Protein AF-L0R2Q9-F1 (afdb_monomer_lite)

Organism: Triticum aestivum (NCBI:txid4565)

Secondary structure (DSSP, 8-state):
--------TT--TT-GGG----TTHHHHHHHHHHHHHHHHHHHHHHHHHHHHHHH--S---HHHHHHHHHHHHHHHHHHHHHHHHIIIIIHHHHHHH-HHHHHHHHHHHHHHHHHHHHHHGGGS-----PPPHHHHHHHHHHHHHHGGGSPPPPS-SSHHHHTS-S--

pLDDT: mean 77.36, std 16.98, range [35.59, 96.5]

Structure (mmCIF, N/CA/C/O backbone):
data_AF-L0R2Q9-F1
#
_entry.id   AF-L0R2Q9-F1
#
loop_
_atom_site.group_PDB
_atom_site.id
_atom_site.type_symbol
_atom_site.label_atom_id
_atom_site.label_alt_id
_atom_site.label_comp_id
_atom_site.label_asym_id
_atom_site.label_entity_id
_atom_site.label_seq_id
_atom_site.pdbx_PDB_ins_code
_atom_site.Cartn_x
_atom_site.Cartn_y
_atom_site.Cartn_z
_atom_site.occupancy
_atom_site.B_iso_or_equiv
_atom_site.auth_seq_id
_atom_site.auth_comp_id
_atom_site.auth_asym_id
_atom_site.auth_atom_id
_atom_site.pdbx_PDB_model_num
ATOM 1 N N . ILE A 1 1 ? 24.113 -7.689 -24.851 1.00 36.38 1 ILE A N 1
ATOM 2 C CA . ILE A 1 1 ? 22.823 -7.200 -25.395 1.00 36.38 1 ILE A CA 1
ATOM 3 C C . ILE A 1 1 ? 22.173 -6.397 -24.275 1.00 36.38 1 ILE A C 1
ATOM 5 O O . ILE A 1 1 ? 21.500 -6.968 -23.431 1.00 36.38 1 ILE A O 1
ATOM 9 N N . LEU A 1 2 ? 22.536 -5.118 -24.163 1.00 37.03 2 LEU A N 1
ATOM 10 C CA . LEU A 1 2 ? 22.011 -4.216 -23.135 1.00 37.03 2 LEU A CA 1
ATOM 11 C C . LEU A 1 2 ? 20.737 -3.568 -23.692 1.00 37.03 2 LEU A C 1
ATOM 13 O O . LEU A 1 2 ? 20.770 -3.127 -24.846 1.00 37.03 2 LEU A O 1
ATOM 17 N N . PRO A 1 3 ? 19.620 -3.546 -22.946 1.00 48.78 3 PRO A N 1
ATOM 18 C CA . PRO A 1 3 ? 18.396 -2.940 -23.431 1.00 48.78 3 PRO A CA 1
ATOM 19 C C . PRO A 1 3 ? 18.628 -1.443 -23.629 1.00 48.78 3 PRO A C 1
ATOM 21 O O . PRO A 1 3 ? 19.167 -0.740 -22.778 1.00 48.78 3 PRO A O 1
ATOM 24 N N . VAL A 1 4 ? 18.252 -0.990 -24.818 1.00 45.50 4 VAL A N 1
ATOM 25 C CA . VAL A 1 4 ? 18.282 0.397 -25.258 1.00 45.50 4 VAL A CA 1
ATOM 26 C C . VAL A 1 4 ? 17.450 1.228 -24.284 1.00 45.50 4 VAL A C 1
ATOM 28 O O . VAL A 1 4 ? 16.220 1.181 -24.309 1.00 45.50 4 VAL A O 1
ATOM 31 N N . TYR A 1 5 ? 18.125 2.004 -23.436 1.00 47.62 5 TYR A N 1
ATOM 32 C CA . TYR A 1 5 ? 17.519 3.116 -22.716 1.00 47.62 5 TYR A CA 1
ATOM 33 C C . TYR A 1 5 ? 16.888 4.030 -23.769 1.00 47.62 5 TYR A C 1
ATOM 35 O O . TYR A 1 5 ? 17.583 4.651 -24.577 1.00 47.62 5 TYR A O 1
ATOM 43 N N . LYS A 1 6 ? 15.556 4.028 -23.843 1.00 42.72 6 LYS A N 1
ATOM 44 C CA . LYS A 1 6 ? 14.793 4.802 -24.821 1.00 42.72 6 LYS A CA 1
ATOM 45 C C . LYS A 1 6 ? 15.069 6.281 -24.548 1.00 42.72 6 LYS A C 1
ATOM 47 O O . LYS A 1 6 ? 14.500 6.849 -23.621 1.00 42.72 6 LYS A O 1
ATOM 52 N N . LYS A 1 7 ? 15.984 6.866 -25.331 1.00 43.00 7 LYS A N 1
ATOM 53 C CA . LYS A 1 7 ? 16.334 8.292 -25.327 1.00 43.00 7 LYS A CA 1
ATOM 54 C C . LYS A 1 7 ? 15.025 9.083 -25.307 1.00 43.00 7 LYS A C 1
ATOM 56 O O . LYS A 1 7 ? 14.219 8.965 -26.231 1.00 43.00 7 LYS A O 1
ATOM 61 N N . THR A 1 8 ? 14.778 9.826 -24.231 1.00 49.31 8 THR A N 1
ATOM 62 C CA . THR A 1 8 ? 13.704 10.816 -24.209 1.00 49.31 8 THR A CA 1
ATOM 63 C C . THR A 1 8 ? 13.931 11.751 -25.398 1.00 49.31 8 THR A C 1
ATOM 65 O O . THR A 1 8 ? 15.058 12.218 -25.594 1.00 49.31 8 THR A O 1
ATOM 68 N N . PRO A 1 9 ? 12.921 11.995 -26.248 1.00 47.34 9 PRO A N 1
ATOM 69 C CA . PRO A 1 9 ? 13.084 12.929 -27.349 1.00 47.34 9 PRO A CA 1
ATOM 70 C C . PRO A 1 9 ? 13.228 14.323 -26.730 1.00 47.34 9 PRO A C 1
ATOM 72 O O . PRO A 1 9 ? 12.246 14.887 -26.260 1.00 47.34 9 PRO A O 1
ATOM 75 N N . GLY A 1 10 ? 14.457 14.840 -26.647 1.00 49.78 10 GLY A N 1
ATOM 76 C CA . GLY A 1 10 ? 14.686 16.227 -26.229 1.00 49.78 10 GLY A CA 1
ATOM 77 C C . GLY A 1 10 ? 16.022 16.568 -25.571 1.00 49.78 10 GLY A C 1
ATOM 78 O O . GLY A 1 10 ? 16.321 17.746 -25.455 1.00 49.78 10 GLY A O 1
ATOM 79 N N . CYS A 1 11 ? 16.846 15.605 -25.155 1.00 55.06 11 CYS A N 1
ATOM 80 C CA . CYS A 1 11 ? 18.124 15.922 -24.507 1.00 55.06 11 CYS A CA 1
ATOM 81 C C . CYS A 1 11 ? 19.275 15.231 -25.256 1.00 55.06 11 CYS A C 1
ATOM 83 O O . CYS A 1 11 ? 19.528 14.038 -25.079 1.00 55.06 11 CYS A O 1
ATOM 85 N N . ASP A 1 12 ? 19.950 15.976 -26.133 1.00 55.00 12 ASP A N 1
ATOM 86 C CA . ASP A 1 12 ? 21.253 15.578 -26.665 1.00 55.00 12 ASP A CA 1
ATOM 87 C C . ASP A 1 12 ? 22.331 16.068 -25.685 1.00 55.00 12 ASP A C 1
ATOM 89 O O . ASP A 1 12 ? 22.327 17.252 -25.341 1.00 55.00 12 ASP A O 1
ATOM 93 N N . PRO A 1 13 ? 23.267 15.219 -25.221 1.00 59.97 13 PRO A N 1
ATOM 94 C CA . PRO A 1 13 ? 24.288 15.624 -24.248 1.00 59.97 13 PRO A CA 1
ATOM 95 C C . PRO A 1 13 ? 25.238 16.718 -24.772 1.00 59.97 13 PRO A C 1
ATOM 97 O O . PRO A 1 13 ? 25.958 17.325 -23.988 1.00 59.97 13 PRO A O 1
ATOM 100 N N . ALA A 1 14 ? 25.220 16.993 -26.081 1.00 60.09 14 ALA A N 1
ATOM 101 C CA . ALA A 1 14 ? 25.979 18.061 -26.726 1.00 60.09 14 ALA A CA 1
ATOM 102 C C . ALA A 1 14 ? 25.314 19.453 -26.639 1.00 60.09 14 ALA A C 1
ATOM 104 O O . ALA A 1 14 ? 25.993 20.448 -26.867 1.00 60.09 14 ALA A O 1
ATOM 105 N N . ASN A 1 15 ? 24.016 19.544 -26.313 1.00 53.84 15 ASN A N 1
ATOM 106 C CA . ASN A 1 15 ? 23.282 20.813 -26.203 1.00 53.84 15 ASN A CA 1
ATOM 107 C C . ASN A 1 15 ? 22.284 20.776 -25.024 1.00 53.84 15 ASN A C 1
ATOM 109 O O . ASN A 1 15 ? 21.091 20.530 -25.220 1.00 53.84 15 ASN A O 1
ATOM 113 N N . PRO A 1 16 ? 22.739 21.048 -23.784 1.00 58.38 16 PRO A N 1
ATOM 114 C CA . PRO A 1 16 ? 21.888 21.008 -22.588 1.00 58.38 16 PRO A CA 1
ATOM 115 C C . PRO A 1 16 ? 20.780 22.079 -22.572 1.00 58.38 16 PRO A C 1
ATOM 117 O O . PRO A 1 16 ? 19.826 21.971 -21.807 1.00 58.38 16 PRO A O 1
ATOM 120 N N . SER A 1 17 ? 20.871 23.099 -23.430 1.00 55.44 17 SER A N 1
ATOM 121 C CA . SER A 1 17 ? 19.903 24.195 -23.570 1.00 55.44 17 SER A CA 1
ATOM 122 C C . SER A 1 17 ? 18.653 23.840 -24.390 1.00 55.44 17 SER A C 1
ATOM 124 O O . SER A 1 17 ? 17.675 24.581 -24.342 1.00 55.44 17 SER A O 1
ATOM 126 N N . ALA A 1 18 ? 18.649 22.712 -25.111 1.00 51.66 18 ALA A N 1
ATOM 127 C CA . ALA A 1 18 ? 17.516 22.263 -25.930 1.00 51.66 18 ALA A CA 1
ATOM 128 C C . ALA A 1 18 ? 16.535 21.340 -25.181 1.00 51.66 18 ALA A C 1
ATOM 130 O O . ALA A 1 18 ? 15.582 20.839 -25.777 1.00 51.66 18 ALA A O 1
ATOM 131 N N . CYS A 1 19 ? 16.739 21.116 -23.878 1.00 55.69 19 CYS A N 1
ATOM 132 C CA . CYS A 1 19 ? 15.851 20.274 -23.085 1.00 55.69 19 CYS A CA 1
ATOM 133 C C . CYS A 1 19 ? 14.599 21.063 -22.676 1.00 55.69 19 CYS A C 1
ATOM 135 O O . CYS A 1 19 ? 14.461 21.553 -21.555 1.00 55.69 19 CYS A O 1
ATOM 137 N N . THR A 1 20 ? 13.679 21.235 -23.623 1.00 55.34 20 THR A N 1
ATOM 138 C CA . THR A 1 20 ? 12.382 21.856 -23.357 1.00 55.34 20 THR A CA 1
ATOM 139 C C . THR A 1 20 ? 11.501 20.849 -22.620 1.00 55.34 20 THR A C 1
ATOM 141 O O . THR A 1 20 ? 10.893 19.969 -23.224 1.00 55.34 20 THR A O 1
ATOM 144 N N . MET A 1 21 ? 11.439 20.960 -21.291 1.00 56.00 21 MET A N 1
ATOM 145 C CA . MET A 1 21 ? 10.393 20.315 -20.494 1.00 56.00 21 MET A CA 1
ATOM 146 C C . MET A 1 21 ? 9.038 20.796 -21.025 1.00 56.00 21 MET A C 1
ATOM 148 O O . MET A 1 21 ? 8.735 21.988 -20.964 1.00 56.00 21 MET A O 1
ATOM 152 N N . LEU A 1 22 ? 8.226 19.890 -21.574 1.00 65.38 22 LEU A N 1
ATOM 153 C CA . LEU A 1 22 ? 6.891 20.233 -22.054 1.00 65.38 22 LEU A CA 1
ATOM 154 C C . LEU A 1 22 ? 6.089 20.780 -20.861 1.00 65.38 22 LEU A C 1
ATOM 156 O O . LEU A 1 22 ? 5.941 20.090 -19.852 1.00 65.38 22 LEU A O 1
ATOM 160 N N . THR A 1 23 ? 5.563 22.004 -20.957 1.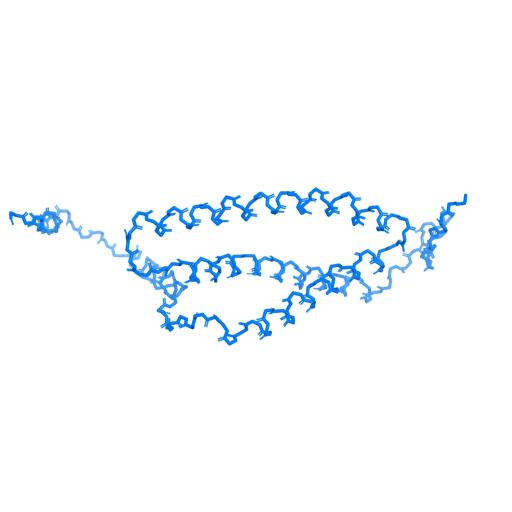00 67.81 23 THR A N 1
ATOM 161 C CA . THR A 1 23 ? 4.956 22.745 -19.829 1.00 67.81 23 THR A CA 1
ATOM 162 C C . THR A 1 23 ? 3.845 21.967 -19.106 1.00 67.81 23 THR A C 1
ATOM 164 O O . THR A 1 23 ? 3.607 22.185 -17.924 1.00 67.81 23 THR A O 1
ATOM 167 N N . CYS A 1 24 ? 3.198 21.012 -19.784 1.00 71.56 24 CYS A N 1
ATOM 168 C CA . CYS A 1 24 ? 2.160 20.154 -19.206 1.00 71.56 24 CYS A CA 1
ATOM 169 C C . CYS A 1 24 ? 2.680 18.865 -18.537 1.00 71.56 24 CYS A C 1
ATOM 171 O O . CYS A 1 24 ? 1.970 18.298 -17.712 1.00 71.56 24 CYS A O 1
ATOM 173 N N . GLN A 1 25 ? 3.890 18.382 -18.838 1.00 79.62 25 GLN A N 1
ATOM 174 C CA . GLN A 1 25 ? 4.399 17.112 -18.288 1.00 79.62 25 GLN A CA 1
ATOM 175 C C . GLN A 1 25 ? 4.719 17.204 -16.794 1.00 79.62 25 GLN A C 1
ATOM 177 O O . GLN A 1 25 ? 4.421 16.281 -16.040 1.00 79.62 25 GLN A O 1
ATOM 182 N N . LEU A 1 26 ? 5.281 18.329 -16.356 1.00 82.62 26 LEU A N 1
ATOM 183 C CA . LEU A 1 26 ? 5.651 18.552 -14.962 1.00 82.62 26 LEU A CA 1
ATOM 184 C C . LEU A 1 26 ? 4.434 18.640 -14.010 1.00 82.62 26 LEU A C 1
ATOM 186 O O . LEU A 1 26 ? 4.419 17.907 -13.020 1.00 82.62 26 LEU A O 1
ATOM 190 N N . PRO A 1 27 ? 3.386 19.451 -14.276 1.00 87.50 27 PRO A N 1
ATOM 191 C CA . PRO A 1 27 ? 2.199 19.478 -13.418 1.00 87.50 27 PRO A CA 1
ATOM 192 C C . PRO A 1 27 ? 1.415 18.156 -13.446 1.00 87.50 27 PRO A C 1
ATOM 194 O O . PRO A 1 27 ? 0.904 17.730 -12.409 1.00 87.50 27 PRO A O 1
ATOM 197 N N . LEU A 1 28 ? 1.355 17.460 -14.589 1.00 88.44 28 LEU A N 1
ATOM 198 C CA . LEU A 1 28 ? 0.768 16.114 -14.665 1.00 88.44 28 LEU A CA 1
ATOM 199 C C . LEU A 1 28 ? 1.536 15.111 -13.795 1.00 88.44 28 LEU A C 1
ATOM 201 O O . LEU A 1 28 ? 0.934 14.311 -13.080 1.00 88.44 28 LEU A O 1
ATOM 205 N N . LEU A 1 29 ? 2.867 15.188 -13.794 1.00 87.38 29 LEU A N 1
ATOM 206 C CA . LEU A 1 29 ? 3.693 14.360 -12.928 1.00 87.38 29 LEU A CA 1
ATOM 207 C C . LEU A 1 29 ? 3.409 14.674 -11.454 1.00 87.38 29 LEU A C 1
ATOM 209 O O . LEU A 1 29 ? 3.055 13.766 -10.705 1.00 87.38 29 LEU A O 1
ATOM 213 N N . PHE A 1 30 ? 3.453 15.942 -11.038 1.00 91.00 30 PHE A N 1
ATOM 214 C CA . PHE A 1 30 ? 3.177 16.314 -9.645 1.00 91.00 30 PHE A CA 1
ATOM 215 C C . PHE A 1 30 ? 1.784 15.893 -9.175 1.00 91.00 30 PHE A C 1
ATOM 217 O O . PHE A 1 30 ? 1.652 15.320 -8.095 1.00 91.00 30 PHE A O 1
ATOM 224 N N . THR A 1 31 ? 0.752 16.119 -9.986 1.00 93.69 31 THR A N 1
ATOM 225 C CA . THR A 1 31 ? -0.612 15.683 -9.651 1.00 93.69 31 THR A CA 1
ATOM 226 C C . THR A 1 31 ? -0.689 14.165 -9.502 1.00 93.69 31 THR A C 1
ATOM 228 O O . THR A 1 31 ? -1.231 13.688 -8.508 1.00 93.69 31 THR A O 1
ATOM 231 N N . SER A 1 32 ? -0.068 13.393 -10.401 1.00 91.88 32 SER A N 1
ATOM 232 C CA . SER A 1 32 ? -0.036 11.928 -10.283 1.00 91.88 32 SER A CA 1
ATOM 233 C C . SER A 1 32 ? 0.669 11.437 -9.008 1.00 91.88 32 SER A C 1
ATOM 235 O O . SER A 1 32 ? 0.161 10.542 -8.331 1.00 91.88 32 SER A O 1
ATOM 237 N N . PHE A 1 33 ? 1.784 12.064 -8.617 1.00 91.81 33 PHE A N 1
ATOM 238 C CA . PHE A 1 33 ? 2.490 11.750 -7.372 1.00 91.81 33 PHE A CA 1
ATOM 239 C C . PHE A 1 33 ? 1.666 12.106 -6.133 1.00 91.81 33 PHE A C 1
ATOM 241 O O . PHE A 1 33 ? 1.663 11.342 -5.165 1.00 91.81 33 PHE A O 1
ATOM 248 N N . LEU A 1 34 ? 0.936 13.225 -6.162 1.00 95.56 34 LEU A N 1
ATOM 249 C CA . LEU A 1 34 ? 0.021 13.593 -5.082 1.00 95.56 34 LEU A CA 1
ATOM 250 C C . LEU A 1 34 ? -1.082 12.545 -4.924 1.00 95.56 34 LEU A C 1
ATOM 252 O O . LEU A 1 34 ? -1.280 12.046 -3.816 1.00 95.56 34 LEU A O 1
ATOM 256 N N . LEU A 1 35 ? -1.747 12.158 -6.019 1.00 93.75 35 LEU A N 1
ATOM 257 C CA . LEU A 1 35 ? -2.781 11.118 -5.994 1.00 93.75 35 LEU A CA 1
ATOM 258 C C . LEU A 1 35 ? -2.231 9.781 -5.473 1.00 93.75 35 LEU A C 1
ATOM 260 O O . LEU A 1 35 ? -2.872 9.139 -4.640 1.00 93.75 35 LEU A O 1
ATOM 264 N N . MET A 1 36 ? -1.035 9.382 -5.916 1.00 92.19 36 MET A N 1
ATOM 265 C CA . MET A 1 36 ? -0.375 8.162 -5.444 1.00 92.19 36 MET A CA 1
ATOM 266 C C . MET A 1 36 ? -0.087 8.221 -3.937 1.00 92.19 36 MET A C 1
ATOM 268 O O . MET A 1 36 ? -0.369 7.263 -3.219 1.00 92.19 36 MET A O 1
ATOM 272 N N . SER A 1 37 ? 0.440 9.346 -3.447 1.00 94.19 37 SER A N 1
ATOM 273 C CA . SER A 1 37 ? 0.745 9.550 -2.026 1.00 94.19 37 SER A CA 1
ATOM 274 C C . SER A 1 37 ? -0.516 9.494 -1.158 1.00 94.19 37 SER A C 1
ATOM 276 O O . SER A 1 37 ? -0.555 8.768 -0.162 1.00 94.19 37 SER A O 1
ATOM 278 N N . LEU A 1 38 ? -1.582 10.181 -1.582 1.00 94.12 38 LEU A N 1
ATOM 279 C CA . LEU A 1 38 ? -2.894 10.156 -0.929 1.00 94.12 38 LEU A CA 1
ATOM 280 C C . LEU A 1 38 ? -3.464 8.729 -0.858 1.00 94.12 38 LEU A C 1
ATOM 282 O O . LEU A 1 38 ? -3.874 8.279 0.214 1.00 94.12 38 LEU A O 1
ATOM 286 N N . GLY A 1 39 ? -3.440 7.993 -1.972 1.00 91.38 39 GLY A N 1
ATOM 287 C CA . GLY A 1 39 ? -3.922 6.611 -2.024 1.00 91.38 39 GLY A CA 1
ATOM 288 C C . GLY A 1 39 ? -3.107 5.662 -1.140 1.00 91.38 39 GLY A C 1
ATOM 289 O O . GLY A 1 39 ? -3.672 4.911 -0.342 1.00 91.38 39 GLY A O 1
ATOM 290 N N . ALA A 1 40 ? -1.776 5.727 -1.229 1.00 89.62 40 ALA A N 1
ATOM 291 C CA . ALA A 1 40 ? -0.874 4.881 -0.449 1.00 89.62 40 ALA A CA 1
ATOM 292 C C . ALA A 1 40 ? -0.946 5.170 1.060 1.00 89.62 40 ALA A C 1
ATOM 294 O O . ALA A 1 40 ? -0.840 4.242 1.869 1.00 89.62 40 ALA A O 1
ATOM 295 N N . GLY A 1 41 ? -1.142 6.436 1.438 1.00 90.50 41 GLY A N 1
ATOM 296 C CA . GLY A 1 41 ? -1.290 6.862 2.827 1.00 90.50 41 GLY A CA 1
ATOM 297 C C . GLY A 1 41 ? -2.616 6.428 3.452 1.00 90.50 41 GLY A C 1
ATOM 298 O O . GLY A 1 41 ? -2.635 6.043 4.619 1.00 90.50 41 GLY A O 1
ATOM 299 N N . GLY A 1 42 ? -3.710 6.438 2.683 1.00 90.31 42 GLY A N 1
ATOM 300 C CA . GLY A 1 42 ? -5.039 6.072 3.179 1.00 90.31 42 GLY A CA 1
ATOM 301 C C . GLY A 1 42 ? -5.295 4.566 3.237 1.00 90.31 42 GLY A C 1
ATOM 302 O O . GLY A 1 42 ? -5.871 4.074 4.204 1.00 90.31 42 GLY A O 1
ATOM 303 N N . ILE A 1 43 ? -4.848 3.803 2.234 1.00 90.94 43 ILE A N 1
ATOM 304 C CA . ILE A 1 43 ? -5.222 2.383 2.130 1.00 90.94 43 ILE A CA 1
ATOM 305 C C . ILE A 1 43 ? -4.660 1.527 3.271 1.00 90.94 43 ILE A C 1
ATOM 307 O O . ILE A 1 43 ? -5.343 0.634 3.762 1.00 90.94 43 ILE A O 1
ATOM 311 N N . ARG A 1 44 ? -3.435 1.812 3.727 1.00 88.44 44 ARG A N 1
ATOM 312 C CA . ARG A 1 44 ? -2.733 1.015 4.746 1.00 88.44 44 ARG A CA 1
ATOM 313 C C . ARG A 1 44 ? -3.427 1.034 6.116 1.00 88.44 44 ARG A C 1
ATOM 315 O O . ARG A 1 44 ? -3.734 -0.050 6.608 1.00 88.44 44 ARG A O 1
ATOM 322 N N . PRO A 1 45 ? -3.697 2.200 6.742 1.00 89.88 45 PRO A N 1
ATOM 323 C CA . PRO A 1 45 ? -4.390 2.232 8.029 1.00 89.88 45 PRO A CA 1
ATOM 324 C C . PRO A 1 45 ? -5.824 1.703 7.919 1.00 89.88 45 PRO A C 1
ATOM 326 O O . PRO A 1 45 ? -6.261 0.974 8.805 1.00 89.88 45 PRO A O 1
ATOM 329 N N . CYS A 1 46 ? -6.533 1.994 6.821 1.00 88.94 46 CYS A N 1
ATOM 330 C CA . CYS A 1 46 ? -7.901 1.517 6.613 1.00 88.94 46 CYS A CA 1
ATOM 331 C C . CYS A 1 46 ? -7.969 -0.009 6.468 1.00 88.94 46 CYS A C 1
ATOM 333 O O . CYS A 1 46 ? -8.812 -0.643 7.096 1.00 88.94 46 CYS A O 1
ATOM 335 N N . ALA A 1 47 ? -7.072 -0.611 5.682 1.00 89.38 47 ALA A N 1
ATOM 336 C CA . ALA A 1 47 ? -7.022 -2.061 5.504 1.00 89.38 47 ALA A CA 1
ATOM 337 C C . ALA A 1 47 ? -6.648 -2.786 6.804 1.00 89.38 47 ALA A C 1
ATOM 339 O O . ALA A 1 47 ? -7.197 -3.846 7.100 1.00 89.38 47 ALA A O 1
ATOM 340 N N . LEU A 1 48 ? -5.736 -2.207 7.591 1.00 90.12 48 LEU A N 1
ATOM 341 C CA . LEU A 1 48 ? -5.324 -2.763 8.876 1.00 90.12 48 LEU A CA 1
ATOM 342 C C . LEU A 1 48 ? -6.456 -2.701 9.912 1.00 90.12 48 LEU A C 1
ATOM 344 O O . LEU A 1 48 ? -6.720 -3.705 10.570 1.00 90.12 48 LEU A O 1
ATOM 348 N N . ALA A 1 49 ? -7.140 -1.557 10.022 1.00 88.81 49 ALA A N 1
ATOM 349 C CA . ALA A 1 49 ? -8.303 -1.394 10.895 1.00 88.81 49 ALA A CA 1
ATOM 350 C C . ALA A 1 49 ? -9.432 -2.354 10.500 1.00 88.81 49 ALA A C 1
ATOM 352 O O . ALA A 1 49 ? -9.916 -3.106 11.336 1.00 88.81 49 ALA A O 1
ATOM 353 N N . PHE A 1 50 ? -9.757 -2.425 9.207 1.00 87.62 50 PHE A N 1
ATOM 354 C CA . PHE A 1 50 ? -10.754 -3.359 8.691 1.00 87.62 50 PHE A CA 1
ATOM 355 C C . PHE A 1 50 ? -10.392 -4.824 8.983 1.00 87.62 50 PHE A C 1
ATOM 357 O O . PHE A 1 50 ? -11.227 -5.599 9.439 1.00 87.62 50 PHE A O 1
ATOM 364 N N . GLY A 1 51 ? -9.136 -5.224 8.758 1.00 88.62 51 GLY A N 1
ATOM 365 C CA . GLY A 1 51 ? -8.675 -6.579 9.067 1.00 88.62 51 GLY A CA 1
ATOM 366 C C . GLY A 1 51 ? -8.747 -6.906 10.561 1.00 88.62 51 GLY A C 1
ATOM 367 O O . GLY A 1 51 ? -9.100 -8.029 10.924 1.00 88.62 51 GLY A O 1
ATOM 368 N N . ALA A 1 52 ? -8.460 -5.926 11.420 1.00 87.50 52 ALA A N 1
ATOM 369 C CA . ALA A 1 52 ? -8.621 -6.061 12.861 1.00 87.50 52 ALA A CA 1
ATOM 370 C C . ALA A 1 52 ? -10.100 -6.207 13.251 1.00 87.50 52 ALA A C 1
ATOM 372 O O . ALA A 1 52 ? -10.417 -7.140 13.983 1.00 87.50 52 ALA A O 1
ATOM 373 N N . ASP A 1 53 ? -11.002 -5.392 12.693 1.00 86.38 53 ASP A N 1
ATOM 374 C CA . ASP A 1 53 ? -12.451 -5.459 12.948 1.00 86.38 53 ASP A CA 1
ATOM 375 C C . ASP A 1 53 ? -13.047 -6.828 12.570 1.00 86.38 53 ASP A C 1
ATOM 377 O O . ASP A 1 53 ? -13.947 -7.337 13.235 1.00 86.38 53 ASP A O 1
ATOM 381 N N . GLN A 1 54 ? -12.511 -7.481 11.534 1.00 85.75 54 GLN A N 1
ATOM 382 C CA . GLN A 1 54 ? -12.924 -8.833 11.141 1.00 85.75 54 GLN A CA 1
ATOM 383 C C . GLN A 1 54 ? -12.523 -9.920 12.157 1.00 85.75 54 GLN A C 1
ATOM 385 O O . GLN A 1 54 ? -13.153 -10.981 12.217 1.00 85.75 54 GLN A O 1
ATOM 390 N N . LEU A 1 55 ? -11.448 -9.693 12.916 1.00 82.50 55 LEU A N 1
ATOM 391 C CA . LEU A 1 55 ? -10.887 -10.632 13.895 1.00 82.50 55 LEU A CA 1
ATOM 392 C C . LEU A 1 55 ? -11.310 -10.305 15.332 1.00 82.50 55 LEU A C 1
ATOM 394 O O . LEU A 1 55 ? -11.288 -11.202 16.185 1.00 82.50 55 LEU A O 1
ATOM 398 N N . ASP A 1 56 ? -11.702 -9.058 15.587 1.00 74.00 56 ASP A N 1
ATOM 399 C CA . ASP A 1 56 ? -12.159 -8.565 16.877 1.00 7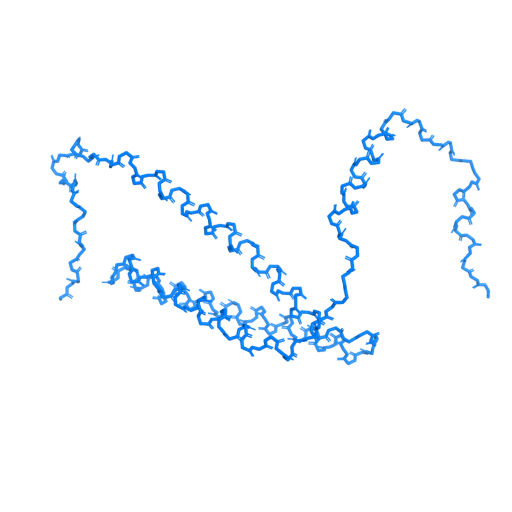4.00 56 ASP A CA 1
ATOM 400 C C . ASP A 1 56 ? -13.588 -9.041 17.158 1.00 74.00 56 ASP A C 1
ATOM 402 O O . ASP A 1 56 ? -14.600 -8.374 16.938 1.00 74.00 56 ASP A O 1
ATOM 406 N N . LYS A 1 57 ? -13.689 -10.281 17.634 1.00 69.38 57 LYS A N 1
ATOM 407 C CA . LYS A 1 57 ? -14.927 -10.757 18.244 1.00 69.38 57 LYS A CA 1
ATOM 408 C C . LYS A 1 57 ? -15.046 -10.056 19.595 1.00 69.38 57 LYS A C 1
ATOM 410 O O . LYS A 1 57 ? -14.166 -10.249 20.424 1.00 69.38 57 LYS A O 1
ATOM 415 N N . ARG A 1 58 ? -16.166 -9.357 19.837 1.00 63.88 58 ARG A N 1
ATOM 416 C CA . ARG A 1 58 ? -16.573 -8.656 21.088 1.00 63.88 58 ARG A CA 1
ATOM 417 C C . ARG A 1 58 ? -16.492 -9.463 22.402 1.00 63.88 58 ARG A C 1
ATOM 419 O O . ARG A 1 58 ? -16.926 -8.989 23.446 1.00 63.88 58 ARG A O 1
ATOM 426 N N . ASP A 1 59 ? -15.972 -10.679 22.364 1.00 63.38 59 ASP A N 1
ATOM 427 C CA . ASP A 1 59 ? -15.663 -11.494 23.524 1.00 63.38 59 ASP A CA 1
ATOM 428 C C . ASP A 1 59 ? -14.187 -11.278 23.906 1.00 63.38 59 ASP A C 1
ATOM 430 O O . ASP A 1 59 ? -13.280 -11.658 23.166 1.00 63.38 59 ASP A O 1
ATOM 434 N N . ASN A 1 60 ? -13.918 -10.695 25.075 1.00 64.94 60 ASN A N 1
ATOM 435 C CA . ASN A 1 60 ? -12.562 -10.423 25.584 1.00 64.94 60 ASN A CA 1
ATOM 436 C C . ASN A 1 60 ? -11.826 -11.696 26.059 1.00 64.94 60 ASN A C 1
ATOM 438 O O . ASN A 1 60 ? -11.028 -11.673 26.996 1.00 64.94 60 ASN A O 1
ATOM 442 N N . SER A 1 61 ? -12.087 -12.840 25.426 1.00 75.38 61 SER A N 1
ATOM 443 C CA . SER A 1 61 ? -11.392 -14.088 25.707 1.00 75.38 61 SER A CA 1
ATOM 444 C C . SER A 1 61 ? -9.909 -13.973 25.342 1.00 75.38 61 SER A C 1
ATOM 446 O O . SER A 1 61 ? -9.554 -13.505 24.257 1.00 75.38 61 SER A O 1
ATOM 448 N N . THR A 1 62 ? -9.023 -14.510 26.187 1.00 75.94 62 THR A N 1
ATOM 449 C CA . THR A 1 62 ? -7.566 -14.602 25.953 1.00 75.94 62 THR A CA 1
ATOM 450 C C . THR A 1 62 ? -7.217 -15.187 24.573 1.00 75.94 62 THR A C 1
ATOM 452 O O . THR A 1 62 ? -6.183 -14.868 23.983 1.00 75.94 62 THR A O 1
ATOM 455 N N . LYS A 1 63 ? -8.102 -16.025 24.013 1.00 78.75 63 LYS A N 1
ATOM 456 C CA . LYS A 1 63 ? -7.959 -16.605 22.670 1.00 78.75 63 LYS A CA 1
ATOM 457 C C . LYS A 1 63 ? -8.079 -15.563 21.549 1.00 78.75 63 LYS A C 1
ATOM 459 O O . LYS A 1 63 ? -7.390 -15.707 20.543 1.00 78.75 63 LYS A O 1
ATOM 464 N N . ASN A 1 64 ? -8.921 -14.540 21.696 1.00 81.56 64 ASN A N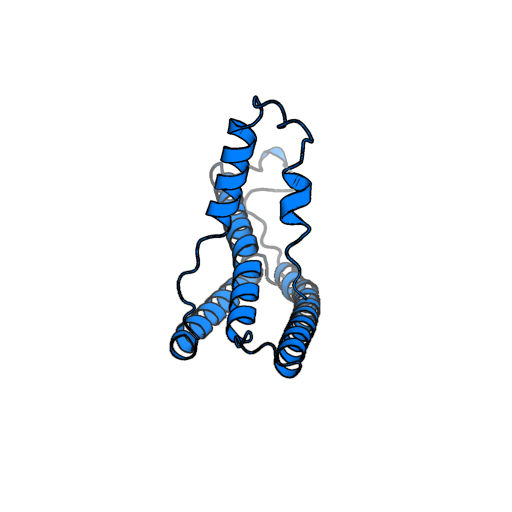 1
ATOM 465 C CA . ASN A 1 64 ? -9.113 -13.497 20.681 1.00 81.56 64 ASN A CA 1
ATOM 466 C C . ASN A 1 64 ? -7.919 -12.538 20.643 1.00 81.56 64 ASN A C 1
ATOM 468 O O . ASN A 1 64 ? -7.354 -12.326 19.571 1.00 81.56 64 ASN A O 1
ATOM 472 N N . VAL A 1 65 ? -7.432 -12.106 21.810 1.00 83.38 65 VAL A N 1
ATOM 473 C CA . VAL 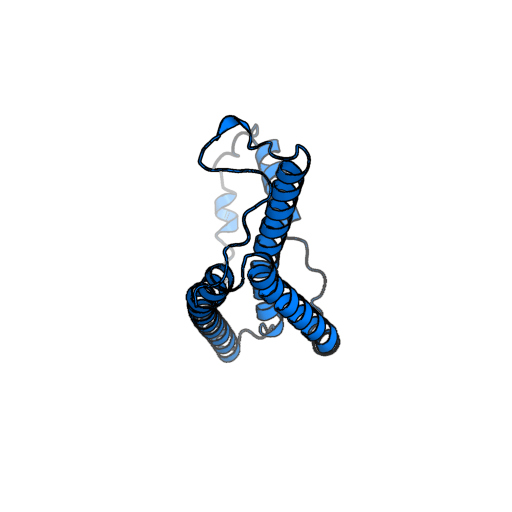A 1 65 ? -6.212 -11.283 21.924 1.00 83.38 65 VAL A CA 1
ATOM 474 C C . VAL A 1 65 ? -5.012 -11.975 21.267 1.00 83.38 65 VAL A C 1
ATOM 476 O O . VAL A 1 65 ? -4.296 -11.370 20.469 1.00 83.38 65 VAL A O 1
ATOM 479 N N . ARG A 1 66 ? -4.830 -13.282 21.513 1.00 86.19 66 ARG A N 1
ATOM 480 C CA . ARG A 1 66 ? -3.748 -14.061 20.889 1.00 86.19 66 ARG A CA 1
ATOM 481 C C . ARG A 1 66 ? -3.876 -14.146 19.365 1.00 86.19 66 ARG A C 1
ATOM 483 O O . ARG A 1 66 ? -2.859 -14.090 18.671 1.00 86.19 66 ARG A O 1
ATOM 490 N N . ARG A 1 67 ? -5.092 -14.288 18.823 1.00 84.69 67 ARG A N 1
ATOM 491 C CA . ARG A 1 67 ? -5.313 -14.303 17.363 1.00 84.69 67 ARG A CA 1
ATOM 492 C C . ARG A 1 67 ? -4.973 -12.956 16.741 1.00 84.69 67 ARG A C 1
ATOM 494 O O . ARG A 1 67 ? -4.284 -12.933 15.727 1.00 84.69 67 ARG A O 1
ATOM 501 N N . LEU A 1 68 ? -5.391 -11.864 17.375 1.00 87.81 68 LEU A N 1
ATOM 502 C CA . LEU A 1 68 ? -5.121 -10.511 16.902 1.00 87.81 68 LEU A CA 1
ATOM 503 C C . LEU A 1 68 ? -3.615 -10.192 16.917 1.00 87.81 68 LEU A C 1
ATOM 505 O O . LEU A 1 68 ? -3.075 -9.703 15.927 1.00 87.81 68 LEU A O 1
ATOM 509 N N . GLN A 1 69 ? -2.900 -10.566 17.982 1.00 88.94 69 GLN A N 1
ATOM 510 C CA . GLN A 1 69 ? -1.439 -10.433 18.040 1.00 88.94 69 GLN A CA 1
ATOM 511 C C . GLN A 1 69 ? -0.740 -11.266 16.955 1.00 88.94 69 GLN A C 1
ATOM 513 O O . GLN A 1 69 ? 0.192 -10.792 16.308 1.00 88.94 69 GLN A O 1
ATOM 518 N N . THR A 1 70 ? -1.201 -12.501 16.733 1.00 90.69 70 THR A N 1
ATOM 519 C CA . THR A 1 70 ? -0.651 -13.376 15.684 1.00 90.69 70 THR A CA 1
ATOM 520 C C . THR A 1 70 ? -0.886 -12.785 14.293 1.00 90.69 70 THR A C 1
ATOM 522 O O . THR A 1 70 ? 0.018 -12.811 13.460 1.00 90.69 70 THR A O 1
ATOM 525 N N . PHE A 1 71 ? -2.066 -12.204 14.060 1.00 90.38 71 PHE A N 1
ATOM 526 C CA . PHE A 1 71 ? -2.397 -11.493 12.828 1.00 90.38 71 PHE A CA 1
ATOM 527 C C . PHE A 1 71 ? -1.452 -10.316 12.585 1.00 90.38 71 PHE A C 1
ATOM 529 O O . PHE A 1 71 ? -0.846 -10.250 11.519 1.00 90.38 71 PHE A O 1
ATOM 536 N N . PHE A 1 72 ? -1.258 -9.437 13.574 1.00 90.94 72 PHE A N 1
ATOM 537 C CA . PHE A 1 72 ? -0.329 -8.313 13.436 1.00 90.94 72 PHE A CA 1
ATOM 538 C C . PHE A 1 72 ? 1.106 -8.782 13.196 1.00 90.94 72 PHE A C 1
ATOM 540 O O . PHE A 1 72 ? 1.772 -8.272 12.298 1.00 90.94 72 PHE A O 1
ATOM 547 N N . ASN A 1 73 ? 1.571 -9.787 13.940 1.00 94.19 73 ASN A N 1
ATOM 548 C CA . ASN A 1 73 ? 2.908 -10.347 13.751 1.00 94.19 73 ASN A CA 1
ATOM 549 C C . ASN A 1 73 ? 3.112 -10.878 12.320 1.00 94.19 73 ASN A C 1
ATOM 551 O O . ASN A 1 73 ? 4.105 -10.557 11.663 1.00 94.19 73 ASN A O 1
ATOM 555 N N . TRP A 1 74 ? 2.154 -11.657 11.810 1.00 93.94 74 TRP A N 1
ATOM 556 C CA . TRP A 1 74 ? 2.202 -12.171 10.442 1.00 93.94 74 TRP A CA 1
ATOM 557 C C . TRP A 1 74 ? 2.114 -11.052 9.400 1.00 93.94 74 TRP A C 1
ATOM 559 O O . TRP A 1 74 ? 2.890 -11.044 8.447 1.00 93.94 74 TRP A O 1
ATOM 569 N N . TYR A 1 75 ? 1.232 -10.071 9.607 1.00 91.75 75 TYR A N 1
ATOM 570 C CA . TYR A 1 75 ? 1.088 -8.906 8.736 1.00 91.75 75 TYR A CA 1
ATOM 571 C C . TYR A 1 75 ? 2.416 -8.154 8.575 1.00 91.75 75 TYR A C 1
ATOM 573 O O . TYR A 1 75 ? 2.852 -7.923 7.447 1.00 91.75 75 TYR A O 1
ATOM 581 N N . TYR A 1 76 ? 3.108 -7.837 9.677 1.00 93.62 76 TYR A N 1
ATOM 582 C CA . TYR A 1 76 ? 4.406 -7.155 9.617 1.00 93.62 76 TYR A CA 1
ATOM 583 C C . TYR A 1 76 ? 5.505 -8.021 8.992 1.00 93.62 76 TYR A C 1
ATOM 585 O O . TYR A 1 76 ? 6.346 -7.502 8.257 1.00 93.62 76 TYR A O 1
ATOM 593 N N . THR A 1 77 ? 5.470 -9.337 9.220 1.00 96.00 77 THR A N 1
ATOM 594 C CA . THR A 1 77 ? 6.415 -10.277 8.598 1.00 96.00 77 THR A CA 1
ATOM 595 C C . THR A 1 77 ? 6.252 -10.295 7.075 1.00 96.00 77 THR A C 1
ATOM 597 O O . THR A 1 77 ? 7.223 -10.107 6.341 1.00 96.00 77 THR A O 1
ATOM 600 N N . VAL A 1 78 ? 5.018 -10.451 6.584 1.00 95.19 78 VAL A N 1
ATOM 601 C CA . VAL A 1 78 ? 4.711 -10.447 5.144 1.00 95.19 78 VAL A CA 1
ATOM 602 C C . VAL A 1 78 ? 5.004 -9.085 4.521 1.00 95.19 78 VAL A C 1
ATOM 604 O O . VAL A 1 78 ? 5.537 -9.028 3.412 1.00 95.19 78 VAL A O 1
ATOM 607 N N . LEU A 1 79 ? 4.713 -7.987 5.223 1.00 93.19 79 LEU A N 1
ATOM 608 C CA . LEU A 1 79 ? 5.027 -6.636 4.759 1.00 93.19 79 LEU A CA 1
ATOM 609 C C . LEU A 1 79 ? 6.539 -6.439 4.576 1.00 93.19 79 LEU A C 1
ATOM 611 O O . LEU A 1 79 ? 6.960 -5.897 3.554 1.00 93.19 79 LEU A O 1
ATOM 615 N N . GLY A 1 80 ? 7.350 -6.916 5.525 1.00 95.69 80 GLY A N 1
ATOM 616 C CA . GLY A 1 80 ? 8.810 -6.872 5.431 1.00 95.69 80 GLY A CA 1
ATOM 617 C C . GLY A 1 80 ? 9.336 -7.647 4.223 1.00 95.69 80 GLY A C 1
ATOM 618 O O . GLY A 1 80 ? 10.091 -7.099 3.421 1.00 95.69 80 GLY A O 1
ATOM 619 N N . ILE A 1 81 ? 8.872 -8.888 4.034 1.00 96.50 81 ILE A N 1
ATOM 620 C CA . ILE A 1 81 ? 9.244 -9.716 2.873 1.00 96.50 81 ILE A CA 1
ATOM 621 C C . ILE A 1 81 ? 8.821 -9.033 1.566 1.00 96.50 81 ILE A C 1
ATOM 623 O O . ILE A 1 81 ? 9.608 -8.950 0.624 1.00 96.50 81 ILE A O 1
ATOM 627 N N . SER A 1 82 ? 7.603 -8.491 1.519 1.00 93.50 82 SER A N 1
ATOM 628 C CA . SER A 1 82 ? 7.071 -7.803 0.338 1.00 93.50 82 SER A CA 1
ATOM 629 C C . SER A 1 82 ? 7.893 -6.567 -0.022 1.00 93.50 82 SER A C 1
ATOM 631 O O . SER A 1 82 ? 8.109 -6.312 -1.203 1.00 93.50 82 SER A O 1
ATOM 633 N N . LEU A 1 83 ? 8.388 -5.818 0.969 1.00 94.25 83 LEU A N 1
ATOM 634 C CA . LEU A 1 83 ? 9.253 -4.662 0.735 1.00 94.25 83 LEU A CA 1
ATOM 635 C C . LEU A 1 83 ? 10.605 -5.078 0.144 1.00 94.25 83 LEU A C 1
ATOM 637 O O . LEU A 1 83 ? 11.064 -4.453 -0.810 1.00 94.25 83 LEU A O 1
ATOM 641 N N . VAL A 1 84 ? 11.212 -6.150 0.662 1.00 96.50 84 VAL A N 1
ATOM 642 C CA . VAL A 1 84 ? 12.462 -6.698 0.110 1.00 96.50 84 VAL A CA 1
ATOM 643 C C . VAL A 1 84 ? 12.252 -7.138 -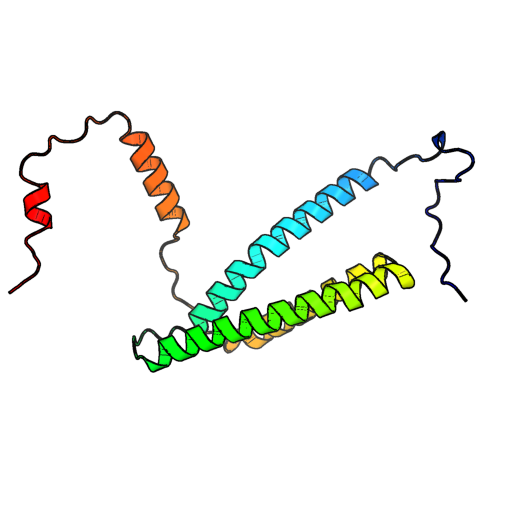1.339 1.00 96.50 84 VAL A C 1
ATOM 645 O O . VAL A 1 84 ? 13.006 -6.733 -2.221 1.00 96.50 84 VAL A O 1
ATOM 648 N N . VAL A 1 85 ? 11.189 -7.898 -1.613 1.00 94.56 85 VAL A N 1
ATOM 649 C CA . VAL A 1 85 ? 10.852 -8.336 -2.977 1.00 94.56 85 VAL A CA 1
ATOM 650 C C . VAL A 1 85 ? 10.573 -7.142 -3.889 1.00 94.56 85 VAL A C 1
ATOM 652 O O . VAL A 1 85 ? 11.046 -7.129 -5.021 1.00 94.56 85 VAL A O 1
ATOM 655 N N . ALA A 1 86 ? 9.857 -6.121 -3.415 1.00 92.25 86 ALA A N 1
ATOM 656 C CA . ALA A 1 86 ? 9.573 -4.919 -4.190 1.00 92.25 86 ALA A CA 1
ATOM 657 C C . ALA A 1 86 ? 10.861 -4.185 -4.584 1.00 92.25 86 ALA A C 1
ATOM 659 O O . ALA A 1 86 ? 11.057 -3.886 -5.760 1.00 92.25 86 ALA A O 1
ATOM 660 N N . VAL A 1 87 ? 11.764 -3.942 -3.631 1.00 93.69 87 VAL A N 1
ATOM 661 C CA . VAL A 1 87 ? 13.027 -3.240 -3.900 1.00 93.69 87 VAL A CA 1
ATOM 662 C C . VAL A 1 87 ? 13.948 -4.058 -4.809 1.00 93.69 87 VAL A C 1
ATOM 664 O O . VAL A 1 87 ? 14.655 -3.472 -5.616 1.00 93.69 87 VAL A O 1
ATOM 667 N N . LEU A 1 88 ? 13.929 -5.391 -4.743 1.00 93.75 88 LEU A N 1
ATOM 668 C CA . LEU A 1 88 ? 14.755 -6.225 -5.623 1.00 93.75 88 LEU A CA 1
ATOM 669 C C . LEU A 1 88 ? 14.151 -6.374 -7.026 1.00 93.75 88 LEU A C 1
ATOM 671 O O . LEU A 1 88 ? 14.814 -6.109 -8.023 1.00 93.75 88 LEU A O 1
ATOM 675 N N . VAL A 1 89 ? 12.889 -6.795 -7.116 1.00 91.75 89 VAL A N 1
ATOM 676 C CA . VAL A 1 89 ? 12.249 -7.183 -8.381 1.00 91.75 89 VAL A CA 1
ATOM 677 C C . VAL A 1 89 ? 11.728 -5.971 -9.146 1.00 91.75 89 VAL A C 1
ATOM 679 O O . VAL A 1 89 ? 11.951 -5.870 -10.350 1.00 91.75 89 VAL A O 1
ATOM 682 N N . ILE A 1 90 ? 11.042 -5.034 -8.480 1.00 89.19 90 ILE A N 1
ATOM 683 C CA . ILE A 1 90 ? 10.433 -3.888 -9.176 1.00 89.19 90 ILE A CA 1
ATOM 684 C C . ILE A 1 90 ? 11.520 -2.936 -9.665 1.00 89.19 90 ILE A C 1
ATOM 686 O O . ILE A 1 90 ? 11.442 -2.488 -10.805 1.00 89.19 90 ILE A O 1
ATOM 690 N N . VAL A 1 91 ? 12.552 -2.673 -8.856 1.00 90.12 91 VAL A N 1
ATOM 691 C CA . VAL A 1 91 ? 13.678 -1.821 -9.277 1.00 90.12 91 VAL A CA 1
ATOM 692 C C . VAL A 1 91 ? 14.430 -2.463 -10.442 1.00 90.12 91 VAL A C 1
ATOM 694 O O . VAL A 1 91 ? 14.721 -1.780 -11.418 1.00 90.12 91 VAL A O 1
ATOM 697 N N . TYR A 1 92 ? 14.658 -3.781 -10.404 1.00 89.94 92 TYR A N 1
ATOM 698 C CA . TYR A 1 92 ? 15.251 -4.506 -11.529 1.00 89.94 92 TYR A CA 1
ATOM 699 C C . TYR A 1 92 ? 14.418 -4.359 -12.814 1.00 89.94 92 TYR A C 1
ATOM 701 O O . TYR A 1 92 ? 14.950 -4.054 -13.880 1.00 89.94 92 TYR A O 1
ATOM 709 N N . ILE A 1 93 ? 13.093 -4.512 -12.728 1.00 87.81 93 ILE A N 1
ATOM 710 C CA . ILE A 1 93 ? 12.197 -4.327 -13.881 1.00 87.81 93 ILE A CA 1
ATOM 711 C C . ILE A 1 93 ? 12.220 -2.873 -14.372 1.00 87.81 93 ILE A C 1
ATOM 713 O O . ILE A 1 93 ? 12.230 -2.642 -15.580 1.00 87.81 93 ILE A O 1
ATOM 717 N N . GLN A 1 94 ? 12.235 -1.895 -13.466 1.00 86.06 94 GLN A N 1
ATOM 718 C CA . GLN A 1 94 ? 12.295 -0.476 -13.821 1.00 86.06 94 GLN A CA 1
ATOM 719 C C . GLN A 1 94 ? 13.582 -0.130 -14.575 1.00 86.06 94 GLN A C 1
ATOM 721 O O . GLN A 1 94 ? 13.510 0.601 -15.564 1.00 86.06 94 GLN A O 1
ATOM 726 N N . ASP A 1 95 ? 14.719 -0.681 -14.147 1.00 87.50 95 ASP A N 1
ATOM 727 C CA . ASP A 1 95 ? 16.025 -0.431 -14.760 1.00 87.50 95 ASP A CA 1
ATOM 728 C C . ASP A 1 95 ? 16.168 -1.122 -16.129 1.00 87.50 95 ASP A C 1
ATOM 730 O O . ASP A 1 95 ? 16.579 -0.501 -17.108 1.00 87.50 95 ASP A O 1
ATOM 734 N N . HIS A 1 96 ? 15.738 -2.385 -16.244 1.00 87.69 96 HIS A N 1
ATOM 735 C CA . HIS A 1 96 ? 15.926 -3.175 -17.468 1.00 87.69 96 HIS A CA 1
ATOM 736 C C . HIS A 1 96 ? 14.802 -3.035 -18.509 1.00 87.69 96 HIS A C 1
ATOM 738 O O . HIS A 1 96 ? 15.078 -3.066 -19.709 1.00 87.69 96 HIS A O 1
ATOM 744 N N . MET A 1 97 ? 13.541 -2.913 -18.080 1.00 82.62 97 MET A N 1
ATOM 745 C CA . MET A 1 97 ? 12.349 -2.897 -18.954 1.00 82.62 97 MET A CA 1
ATOM 746 C C . MET A 1 97 ? 11.668 -1.519 -19.018 1.00 82.62 97 MET A C 1
ATOM 748 O O . MET A 1 97 ? 10.729 -1.318 -19.793 1.00 82.62 97 MET A O 1
ATOM 752 N N . GLY A 1 98 ? 12.149 -0.557 -18.228 1.00 82.19 98 GLY A N 1
ATOM 753 C CA . GLY A 1 98 ? 11.693 0.826 -18.225 1.00 82.19 98 GLY A CA 1
ATOM 754 C C . GLY A 1 98 ? 10.518 1.121 -17.287 1.00 82.19 98 GLY A C 1
ATOM 755 O O . GLY A 1 98 ? 9.766 0.251 -16.840 1.00 82.19 98 GLY A O 1
ATOM 756 N N . TRP A 1 99 ? 10.330 2.416 -17.025 1.00 83.38 99 TRP A N 1
ATOM 757 C CA . TRP A 1 99 ? 9.385 2.948 -16.038 1.00 83.38 99 TRP A CA 1
ATOM 758 C C . TRP A 1 99 ? 7.919 2.577 -16.291 1.00 83.38 99 TRP A C 1
ATOM 760 O O . TRP A 1 99 ? 7.191 2.296 -15.343 1.00 83.38 99 TRP A O 1
ATOM 770 N N . VAL A 1 100 ? 7.479 2.533 -17.554 1.00 86.81 100 VAL A N 1
ATOM 771 C CA . VAL A 1 100 ? 6.082 2.206 -17.901 1.00 86.81 100 VAL A CA 1
ATOM 772 C C . VAL A 1 100 ? 5.728 0.783 -17.460 1.00 86.81 100 VAL A C 1
ATOM 774 O O . VAL A 1 100 ? 4.692 0.570 -16.833 1.00 86.81 100 VAL A O 1
ATOM 777 N N . VAL A 1 101 ? 6.612 -0.183 -17.727 1.00 87.50 101 VAL A N 1
ATOM 778 C CA . VAL A 1 101 ? 6.416 -1.581 -17.319 1.00 87.50 101 VAL A CA 1
ATOM 779 C C . VAL A 1 101 ? 6.524 -1.701 -15.800 1.00 87.50 101 VAL A C 1
ATOM 781 O O . VAL A 1 101 ? 5.652 -2.304 -15.174 1.00 87.50 101 VAL A O 1
ATOM 784 N N . GLY A 1 102 ? 7.517 -1.047 -15.192 1.00 87.69 102 GLY A N 1
ATOM 785 C CA . GLY A 1 102 ? 7.708 -1.050 -13.741 1.00 87.69 102 GLY A CA 1
ATOM 786 C C . GLY A 1 102 ? 6.504 -0.527 -12.948 1.00 87.69 102 GLY A C 1
ATOM 787 O O . GLY A 1 102 ? 6.162 -1.103 -11.918 1.00 87.69 102 GLY A O 1
ATOM 788 N N . PHE A 1 103 ? 5.817 0.513 -13.433 1.00 87.94 103 PHE A N 1
ATOM 789 C CA . PHE A 1 103 ? 4.602 1.032 -12.788 1.00 87.94 103 PHE A CA 1
ATOM 790 C C . PHE A 1 103 ? 3.334 0.237 -13.118 1.00 87.94 103 PHE A C 1
ATOM 792 O O . PHE A 1 103 ? 2.397 0.239 -12.320 1.00 87.94 103 PHE A O 1
ATOM 799 N N . SER A 1 104 ? 3.295 -0.477 -14.245 1.00 90.12 104 SER A N 1
ATOM 800 C CA . SER A 1 104 ? 2.138 -1.307 -14.601 1.00 90.12 104 SER A CA 1
ATOM 801 C C . SER A 1 104 ? 1.927 -2.477 -13.632 1.00 90.12 104 SER A C 1
ATOM 803 O O . SER A 1 104 ? 0.788 -2.806 -13.306 1.00 90.12 104 SER A O 1
ATOM 805 N N . VAL A 1 105 ? 3.012 -3.058 -13.105 1.00 91.12 105 VAL A N 1
ATOM 806 C CA . VAL A 1 105 ? 2.954 -4.218 -12.202 1.00 91.12 105 VAL A CA 1
ATOM 807 C C . VAL A 1 105 ? 2.183 -3.897 -10.907 1.00 91.12 105 VAL A C 1
ATOM 809 O O . VAL A 1 105 ? 1.202 -4.590 -10.629 1.00 91.12 105 VAL A O 1
ATOM 812 N N . PRO A 1 106 ? 2.514 -2.834 -10.141 1.00 90.44 106 PRO A N 1
ATOM 813 C CA . PRO A 1 106 ? 1.708 -2.417 -8.993 1.00 90.44 106 PRO A CA 1
ATOM 814 C C . PRO A 1 106 ? 0.250 -2.106 -9.337 1.00 90.44 106 PRO A C 1
ATOM 816 O O . PRO A 1 106 ? -0.636 -2.446 -8.558 1.00 90.44 106 PRO A O 1
ATOM 819 N N . VAL A 1 107 ? -0.020 -1.486 -10.493 1.00 92.38 107 VAL A N 1
ATOM 820 C CA . VAL A 1 107 ? -1.392 -1.147 -10.911 1.00 92.38 107 VAL A CA 1
ATOM 821 C C . VAL A 1 107 ? -2.227 -2.412 -11.111 1.00 92.38 107 VAL A C 1
ATOM 823 O O . VAL A 1 107 ? -3.332 -2.503 -10.579 1.00 92.38 107 VAL A O 1
ATOM 826 N N . VAL A 1 108 ? -1.690 -3.412 -11.814 1.00 94.75 108 VAL A N 1
ATOM 827 C CA . VAL A 1 108 ? -2.375 -4.696 -12.026 1.00 94.75 108 VAL A CA 1
ATOM 828 C C . VAL A 1 108 ? -2.595 -5.427 -10.701 1.00 94.75 108 VAL A C 1
ATOM 830 O O . VAL A 1 108 ? -3.693 -5.926 -10.459 1.00 94.75 108 VAL A O 1
ATOM 833 N N . LEU A 1 109 ? -1.595 -5.446 -9.813 1.00 92.44 109 LEU A N 1
ATOM 834 C CA . LEU A 1 109 ? -1.726 -6.065 -8.490 1.00 92.44 109 LEU A CA 1
ATOM 835 C C . LEU A 1 109 ? -2.789 -5.372 -7.626 1.00 92.44 109 LEU A C 1
ATOM 837 O O . LEU A 1 109 ? -3.578 -6.051 -6.972 1.00 92.44 109 LEU A O 1
ATOM 841 N N . MET A 1 110 ? -2.852 -4.040 -7.650 1.00 92.94 110 MET A N 1
ATOM 842 C CA . MET A 1 110 ? -3.865 -3.269 -6.922 1.00 92.94 110 MET A CA 1
ATOM 843 C C . MET A 1 110 ? -5.272 -3.500 -7.480 1.00 92.94 110 MET A C 1
ATOM 845 O O . MET A 1 110 ? -6.213 -3.660 -6.704 1.00 92.94 110 MET A O 1
ATOM 849 N N . LEU A 1 111 ? -5.426 -3.576 -8.806 1.00 94.75 111 LEU A N 1
ATOM 850 C CA . LEU A 1 111 ? -6.703 -3.924 -9.438 1.00 94.75 111 LEU A CA 1
ATOM 851 C C . LEU A 1 111 ? -7.137 -5.347 -9.072 1.00 94.75 111 LEU A C 1
ATOM 853 O O . LEU A 1 111 ? -8.290 -5.556 -8.704 1.00 94.75 111 LEU A O 1
ATOM 857 N N . ALA A 1 112 ? -6.219 -6.314 -9.107 1.00 95.31 112 ALA A N 1
ATOM 858 C CA . ALA A 1 112 ? -6.503 -7.685 -8.691 1.00 95.31 112 ALA A CA 1
ATOM 859 C C . ALA A 1 112 ? -6.912 -7.755 -7.209 1.00 95.31 112 ALA A C 1
ATOM 861 O O . ALA A 1 112 ? -7.903 -8.404 -6.875 1.00 95.31 112 ALA A O 1
ATOM 862 N N . ALA A 1 113 ? -6.206 -7.039 -6.328 1.00 92.75 113 ALA A N 1
ATOM 863 C CA . ALA A 1 113 ? -6.550 -6.946 -4.911 1.00 92.75 113 ALA A CA 1
ATOM 864 C C . ALA A 1 113 ? -7.936 -6.318 -4.692 1.00 92.75 113 ALA A C 1
ATOM 866 O O . ALA A 1 113 ? -8.711 -6.827 -3.884 1.00 92.75 113 ALA A O 1
ATOM 867 N N . LEU A 1 114 ? -8.281 -5.265 -5.441 1.00 93.12 114 LEU A N 1
ATOM 868 C CA . LEU A 1 114 ? -9.609 -4.650 -5.395 1.00 93.12 114 LEU A CA 1
ATOM 869 C C . LEU A 1 114 ? -10.699 -5.632 -5.837 1.00 93.12 114 LEU A C 1
ATOM 871 O O . LEU A 1 114 ? -11.719 -5.751 -5.164 1.00 93.12 114 LEU A O 1
ATOM 875 N N . MET A 1 115 ? -10.483 -6.367 -6.929 1.00 94.88 115 MET A N 1
ATOM 876 C CA . MET A 1 115 ? -11.443 -7.368 -7.404 1.00 94.88 115 MET A CA 1
ATOM 877 C C . MET A 1 115 ? -11.648 -8.487 -6.381 1.00 94.88 115 MET A C 1
ATOM 879 O O . MET A 1 115 ? -12.787 -8.872 -6.124 1.00 94.88 115 MET A O 1
ATOM 883 N N . LEU A 1 116 ? -10.573 -8.969 -5.750 1.00 93.00 116 LEU A N 1
ATOM 884 C CA . LEU A 1 116 ? -10.654 -9.958 -4.671 1.00 93.00 116 LEU A CA 1
ATOM 885 C C . LEU A 1 116 ? -11.385 -9.408 -3.442 1.00 93.00 116 LEU A C 1
ATOM 887 O O . LEU A 1 116 ? -12.206 -10.111 -2.857 1.00 93.00 116 LEU A O 1
ATOM 891 N N . PHE A 1 117 ? -11.130 -8.153 -3.074 1.00 89.31 117 PHE A N 1
ATOM 892 C CA . PHE A 1 117 ? -11.819 -7.488 -1.971 1.00 89.31 117 PHE A CA 1
ATOM 893 C C . PHE A 1 117 ? -13.324 -7.355 -2.243 1.00 89.31 117 PHE A C 1
ATOM 895 O O . PHE A 1 117 ? -14.148 -7.693 -1.397 1.00 89.31 117 PHE A O 1
ATOM 902 N N . LEU A 1 118 ? -13.706 -6.929 -3.448 1.00 89.62 118 LEU A N 1
ATOM 903 C CA . LEU A 1 118 ? -15.112 -6.818 -3.839 1.00 89.62 118 LEU A CA 1
ATOM 904 C C . LEU A 1 118 ? -15.791 -8.191 -3.930 1.00 89.62 118 LEU A C 1
ATOM 906 O O . LEU A 1 118 ? -16.912 -8.345 -3.450 1.00 89.62 118 LEU A O 1
ATOM 910 N N . ALA A 1 119 ? -15.107 -9.202 -4.469 1.00 91.69 119 ALA A N 1
ATOM 911 C CA . ALA A 1 119 ? -15.610 -10.575 -4.513 1.00 91.69 119 ALA A CA 1
ATOM 912 C C . ALA A 1 119 ? -15.770 -11.189 -3.109 1.00 91.69 119 ALA A C 1
ATOM 914 O O . ALA A 1 119 ? -16.682 -11.983 -2.886 1.00 91.69 119 ALA A O 1
ATOM 915 N N . GLY A 1 120 ? -14.914 -10.804 -2.158 1.00 85.69 120 GLY A N 1
ATOM 916 C CA . GLY A 1 120 ? -14.989 -11.194 -0.748 1.00 85.69 120 GLY A CA 1
ATOM 917 C C . GLY A 1 120 ? -16.009 -10.405 0.079 1.00 85.69 120 GLY A C 1
ATOM 918 O O . GLY A 1 120 ? -16.334 -10.828 1.186 1.00 85.69 120 GLY A O 1
ATOM 919 N N . SER A 1 121 ? -16.571 -9.316 -0.463 1.00 84.12 121 SER A N 1
ATOM 920 C CA . SER A 1 121 ? -17.566 -8.461 0.201 1.00 84.12 121 SER A CA 1
ATOM 921 C C . SER A 1 121 ? -18.712 -9.196 0.920 1.00 84.12 121 SER A C 1
ATOM 923 O O . SER A 1 121 ? -19.013 -8.814 2.054 1.00 84.12 121 SER A O 1
ATOM 925 N N . PRO A 1 122 ? -19.339 -10.257 0.362 1.00 81.44 122 PRO A N 1
ATOM 926 C CA . PRO A 1 122 ? -20.413 -10.971 1.059 1.00 81.44 122 PRO A CA 1
ATOM 927 C C . PRO A 1 122 ? -19.952 -11.754 2.299 1.00 81.44 122 PRO A C 1
ATOM 929 O O . PRO A 1 122 ? -20.790 -12.117 3.118 1.00 81.44 122 PRO A O 1
ATOM 932 N N . LEU A 1 123 ? -18.651 -12.020 2.450 1.00 80.75 123 LEU A N 1
ATOM 933 C CA . LEU A 1 123 ? -18.083 -12.756 3.585 1.00 80.75 123 LEU A CA 1
ATOM 934 C C . LEU A 1 123 ? -17.645 -11.833 4.734 1.00 80.75 123 LEU A C 1
ATOM 936 O O . LEU A 1 123 ? -17.270 -12.319 5.803 1.00 80.75 123 LEU A O 1
ATOM 940 N N . TYR A 1 124 ? -17.656 -10.514 4.525 1.00 80.50 124 TYR A N 1
ATOM 941 C CA . TYR A 1 124 ? -17.199 -9.548 5.518 1.00 80.50 124 TYR A CA 1
ATOM 942 C C . TYR A 1 124 ? -18.268 -9.228 6.566 1.00 80.50 124 TYR A C 1
ATOM 944 O O . TYR A 1 124 ? -19.466 -9.177 6.282 1.00 80.50 124 TYR A O 1
ATOM 952 N N . LEU A 1 125 ? -17.814 -8.989 7.799 1.00 76.19 125 LEU A N 1
ATOM 953 C CA . LEU A 1 125 ? -18.666 -8.583 8.908 1.00 76.19 125 LEU A CA 1
ATOM 954 C C . LEU A 1 125 ? -18.879 -7.077 8.769 1.00 76.19 125 LEU A C 1
ATOM 956 O O . LEU A 1 125 ? -17.943 -6.287 8.849 1.00 76.19 125 LEU A O 1
ATOM 960 N N . LYS A 1 126 ? -20.119 -6.665 8.518 1.00 73.19 126 LYS A N 1
ATOM 961 C CA . LYS A 1 126 ? -20.449 -5.244 8.410 1.00 73.19 126 LYS A CA 1
ATOM 962 C C . LYS A 1 126 ? -20.515 -4.657 9.816 1.00 73.19 126 LYS A C 1
ATOM 964 O O . LYS A 1 126 ? -21.452 -4.941 10.556 1.00 73.19 126 LYS A O 1
ATOM 969 N N . ALA A 1 127 ? -19.509 -3.870 10.181 1.00 64.75 127 ALA A N 1
ATOM 970 C CA . ALA A 1 127 ? -19.525 -3.112 11.421 1.00 64.75 127 ALA A CA 1
ATOM 971 C C . ALA A 1 127 ? -20.660 -2.070 11.395 1.00 64.75 127 ALA A C 1
ATOM 973 O O . ALA A 1 127 ? -20.874 -1.387 10.391 1.00 64.75 127 ALA A O 1
ATOM 974 N N . GLU A 1 128 ? -21.390 -1.954 12.504 1.00 61.28 128 GLU A N 1
ATOM 975 C CA . GLU A 1 128 ? -22.357 -0.876 12.737 1.00 61.28 128 GLU A CA 1
ATOM 976 C C . GLU A 1 128 ? -21.635 0.483 12.715 1.00 61.28 128 GLU A C 1
ATOM 978 O O . GLU A 1 128 ? -20.513 0.603 13.213 1.00 61.28 128 GLU A O 1
ATOM 983 N N . ALA A 1 129 ? -22.266 1.518 12.153 1.00 55.16 129 ALA A N 1
ATOM 984 C CA . ALA A 1 129 ? -21.668 2.847 12.039 1.00 55.16 129 ALA A CA 1
ATOM 985 C C . ALA A 1 129 ? -21.438 3.477 13.429 1.00 55.16 129 ALA A C 1
ATOM 987 O O . ALA A 1 129 ? -22.329 4.087 14.019 1.00 55.16 129 ALA A O 1
ATOM 988 N N . GLY A 1 130 ? -20.224 3.328 13.963 1.00 60.84 130 GLY A N 1
ATOM 989 C CA . GLY A 1 130 ? -19.787 3.985 15.192 1.00 60.84 130 GLY A CA 1
ATOM 990 C C . GLY A 1 130 ? -19.566 5.490 15.004 1.00 60.84 130 GLY A C 1
ATOM 991 O O . GLY A 1 130 ? -19.235 5.968 13.918 1.00 60.84 130 GLY A O 1
ATOM 992 N N . ARG A 1 131 ? -19.728 6.263 16.086 1.00 59.28 131 ARG A N 1
ATOM 993 C CA . ARG A 1 131 ? -19.463 7.712 16.115 1.00 59.28 131 ARG A CA 1
ATOM 994 C C . ARG A 1 131 ? -18.019 7.990 15.667 1.00 59.28 131 ARG A C 1
ATOM 996 O O . ARG A 1 131 ? -17.078 7.469 16.256 1.00 59.28 131 ARG A O 1
ATOM 1003 N N . SER A 1 132 ? -17.846 8.815 14.632 1.00 70.50 132 SER A N 1
ATOM 1004 C CA . SER A 1 132 ? -16.535 9.081 14.019 1.00 70.50 132 SER A CA 1
ATOM 1005 C C . SER A 1 132 ? -15.543 9.713 15.006 1.00 70.50 132 SER A C 1
ATOM 1007 O O . SER A 1 132 ? -15.818 10.756 15.601 1.00 70.50 132 SER A O 1
ATOM 1009 N N . VAL A 1 133 ? -14.356 9.111 15.134 1.00 74.00 133 VAL A N 1
ATOM 1010 C CA . VAL A 1 133 ? -13.246 9.590 15.983 1.00 74.00 133 VAL A CA 1
ATOM 1011 C C . VAL A 1 133 ? -12.812 11.011 15.602 1.00 74.00 133 VAL A C 1
ATOM 1013 O O . VAL A 1 133 ? -12.472 11.812 16.471 1.00 74.00 133 VAL A O 1
ATOM 1016 N N . LEU A 1 134 ? -12.906 11.368 14.317 1.00 75.50 134 LEU A N 1
ATOM 1017 C CA . LEU A 1 134 ? -12.589 12.714 13.829 1.00 75.50 134 LEU A CA 1
ATOM 1018 C C . LEU A 1 134 ? -13.519 13.773 14.423 1.00 75.50 134 LEU A C 1
ATOM 1020 O O . LEU A 1 134 ? -13.069 14.863 14.766 1.00 75.50 134 LEU A O 1
ATOM 1024 N N . VAL A 1 135 ? -14.799 13.438 14.608 1.00 78.38 135 VAL A N 1
ATOM 1025 C CA . VAL A 1 135 ? -15.760 14.335 15.262 1.00 78.38 135 VAL A CA 1
ATOM 1026 C C . VAL A 1 135 ? -15.356 14.565 16.714 1.00 78.38 135 VAL A C 1
ATOM 1028 O O . VAL A 1 135 ? -15.436 15.693 17.185 1.00 78.38 135 VAL A O 1
ATOM 1031 N N . GLY A 1 136 ? -14.858 13.534 17.404 1.00 79.38 136 GLY A N 1
ATOM 1032 C CA . GLY A 1 136 ? -14.308 13.667 18.754 1.00 79.38 136 GLY A CA 1
ATOM 1033 C C . GLY A 1 136 ? -13.105 14.613 18.806 1.00 79.38 136 GLY A C 1
ATOM 1034 O O . GLY A 1 136 ? -13.082 15.521 19.631 1.00 79.38 136 GLY A O 1
ATOM 1035 N N . ILE A 1 137 ? -12.144 14.463 17.889 1.00 82.12 137 ILE A N 1
ATOM 1036 C CA . ILE A 1 137 ? -10.949 15.323 17.827 1.00 82.12 137 ILE A CA 1
ATOM 1037 C C . ILE A 1 137 ? -11.331 16.777 17.536 1.00 82.12 137 ILE A C 1
ATOM 1039 O O . ILE A 1 137 ? -10.861 17.686 18.218 1.00 82.12 137 ILE A O 1
ATOM 1043 N N . VAL A 1 138 ? -12.216 17.009 16.563 1.00 85.62 138 VAL A N 1
ATOM 1044 C CA . VAL A 1 138 ? -12.710 18.355 16.245 1.00 85.62 138 VAL A CA 1
ATOM 1045 C C . VAL A 1 138 ? -13.469 18.938 17.433 1.00 85.62 138 VAL A C 1
ATOM 1047 O O . VAL A 1 138 ? -13.249 20.092 17.786 1.00 85.62 138 VAL A O 1
ATOM 1050 N N . GLN A 1 139 ? -14.312 18.146 18.095 1.00 84.94 139 GLN A N 1
ATOM 1051 C CA . GLN A 1 139 ? -15.060 18.586 19.269 1.00 84.94 139 GLN A CA 1
ATOM 1052 C C . GLN A 1 139 ? -14.123 18.982 20.417 1.00 84.94 139 GLN A C 1
ATOM 1054 O O . GLN A 1 139 ? -14.353 20.016 21.038 1.00 84.94 139 GLN A O 1
ATOM 1059 N N . VAL A 1 140 ? -13.059 18.214 20.671 1.00 85.75 140 VAL A N 1
ATOM 1060 C CA . VAL A 1 140 ? -12.053 18.544 21.693 1.00 85.75 140 VAL A CA 1
ATOM 1061 C C . VAL A 1 140 ? -11.265 19.791 21.298 1.00 85.75 140 VAL A C 1
ATOM 1063 O O . VAL A 1 140 ? -11.136 20.690 22.117 1.00 85.75 140 VAL A O 1
ATOM 1066 N N . LEU A 1 141 ? -10.814 19.918 20.046 1.00 86.75 141 LEU A N 1
ATOM 1067 C CA . LEU A 1 141 ? -10.113 21.118 19.570 1.00 86.75 141 LEU A CA 1
ATOM 1068 C C . LEU A 1 141 ? -10.977 22.377 19.696 1.00 86.75 141 LEU A C 1
ATOM 1070 O O . LEU A 1 141 ? -10.512 23.403 20.193 1.00 86.75 141 LEU A O 1
ATOM 1074 N N . VAL A 1 142 ? -12.243 22.291 19.286 1.00 87.44 142 VAL A N 1
ATOM 1075 C CA . VAL A 1 142 ? -13.206 23.392 19.391 1.00 87.44 142 VAL A CA 1
ATOM 1076 C C . VAL A 1 142 ? -13.492 23.716 20.857 1.00 87.44 142 VAL A C 1
ATOM 1078 O O . VAL A 1 142 ? -13.480 24.890 21.225 1.00 87.44 142 VAL A O 1
ATOM 1081 N N . ALA A 1 143 ? -13.704 22.708 21.707 1.00 86.12 143 ALA A N 1
ATOM 1082 C CA . ALA A 1 143 ? -13.953 22.899 23.134 1.00 86.12 143 ALA A CA 1
ATOM 1083 C C . ALA A 1 143 ? -12.744 23.517 23.851 1.00 86.12 143 ALA A C 1
ATOM 1085 O O . ALA A 1 143 ? -12.913 24.473 24.603 1.00 86.12 143 ALA A O 1
ATOM 1086 N N . SER A 1 144 ? -11.527 23.041 23.578 1.00 84.81 144 SER A N 1
ATOM 1087 C CA . SER A 1 144 ? -10.288 23.586 24.142 1.00 84.81 144 SER A CA 1
ATOM 1088 C C . SER A 1 144 ? -10.001 25.003 23.650 1.00 84.81 144 SER A C 1
ATOM 1090 O O . SER A 1 144 ? -9.565 25.841 24.433 1.00 84.81 144 SER A O 1
ATOM 1092 N N . TYR A 1 145 ? -10.268 25.305 22.376 1.00 86.56 145 TYR A N 1
ATOM 1093 C CA . TYR A 1 145 ? -10.101 26.659 21.848 1.00 86.56 145 TYR A CA 1
ATOM 1094 C C . TYR A 1 145 ? -11.122 27.632 22.450 1.00 86.56 145 TYR A C 1
ATOM 1096 O O . TYR A 1 145 ? -10.759 28.736 22.860 1.00 86.56 145 TYR A O 1
ATOM 1104 N N . LYS A 1 146 ? -12.386 27.207 22.561 1.00 84.31 146 LYS A N 1
ATOM 1105 C CA . LYS A 1 146 ? -13.471 27.995 23.158 1.00 84.31 146 LYS A CA 1
ATOM 1106 C C . LYS A 1 146 ? -13.254 28.233 24.657 1.00 84.31 146 LYS A C 1
ATOM 1108 O O . LYS A 1 146 ? -13.423 29.358 25.111 1.00 84.31 146 LYS A O 1
ATOM 1113 N N . ASN A 1 147 ? -12.805 27.220 25.396 1.00 80.75 147 ASN A N 1
ATOM 1114 C CA . ASN A 1 147 ? -12.536 27.318 26.834 1.00 80.75 147 ASN A CA 1
ATOM 1115 C C . ASN A 1 147 ? -11.132 27.865 27.159 1.00 80.75 147 ASN A C 1
ATOM 1117 O O . ASN A 1 147 ? -10.749 27.904 28.321 1.00 80.75 147 ASN A O 1
ATOM 1121 N N . ARG A 1 148 ? -10.351 28.336 26.171 1.00 75.56 148 ARG A N 1
ATOM 1122 C CA . ARG A 1 148 ? -8.993 28.878 26.395 1.00 75.56 148 ARG A CA 1
ATOM 1123 C C . ARG A 1 148 ? -8.976 30.158 27.245 1.00 75.56 148 ARG A C 1
ATOM 1125 O O . ARG A 1 148 ? -7.928 30.538 27.758 1.00 75.56 148 ARG A O 1
ATOM 1132 N N . ARG A 1 149 ? -10.110 30.859 27.335 1.00 70.12 149 ARG A N 1
ATOM 1133 C CA . ARG A 1 149 ? -10.273 32.096 28.119 1.00 70.12 149 ARG A CA 1
ATOM 1134 C C . ARG A 1 149 ? -10.972 31.883 29.461 1.00 70.12 149 ARG A C 1
ATOM 1136 O O . ARG A 1 149 ? -11.089 32.840 30.218 1.00 70.12 149 ARG A O 1
ATOM 1143 N N . GLU A 1 150 ? -11.411 30.663 29.746 1.00 67.38 150 GLU A N 1
ATOM 1144 C CA . GLU A 1 150 ? -11.978 30.311 31.043 1.00 67.38 150 GLU A CA 1
ATOM 1145 C C . GLU A 1 150 ? -10.825 30.137 32.038 1.00 67.38 150 GLU A C 1
ATOM 1147 O O . GLU A 1 150 ? -9.853 29.426 31.768 1.00 67.38 150 GLU A O 1
ATOM 1152 N N . VAL A 1 151 ? -10.906 30.816 33.182 1.00 66.56 151 VAL A N 1
ATOM 1153 C CA . VAL A 1 151 ? -9.996 30.563 34.304 1.00 66.56 151 VAL A CA 1
ATOM 1154 C C . VAL A 1 151 ? -10.310 29.164 34.819 1.00 66.56 151 VAL A C 1
ATOM 1156 O O . VAL A 1 151 ? -11.479 28.831 35.008 1.00 66.56 151 VAL A O 1
ATOM 1159 N N . LEU A 1 152 ? -9.272 28.340 35.005 1.00 61.34 152 LEU A N 1
ATOM 1160 C CA . LEU A 1 152 ? -9.416 26.993 35.555 1.00 61.34 152 LEU A CA 1
ATOM 1161 C C . LEU A 1 152 ? -10.282 27.087 36.824 1.00 61.34 152 LEU A C 1
ATOM 1163 O O . LEU A 1 152 ? -9.953 27.913 37.684 1.00 61.34 152 LEU A O 1
ATOM 1167 N N . PRO A 1 153 ? -11.378 26.313 36.951 1.00 66.56 153 PRO A N 1
ATOM 1168 C CA . PRO A 1 153 ? -12.135 26.311 38.191 1.00 66.56 153 PRO A CA 1
ATOM 1169 C C . PRO A 1 153 ? -11.160 26.021 39.340 1.00 66.56 153 PRO A C 1
ATOM 1171 O O . PRO A 1 153 ? -10.280 25.166 39.177 1.00 66.56 153 PRO A O 1
ATOM 1174 N N . PRO A 1 154 ? -11.242 26.774 40.451 1.00 51.81 154 PRO A N 1
ATOM 1175 C CA . PRO A 1 154 ? -10.342 26.586 41.575 1.00 51.81 154 PRO A CA 1
ATOM 1176 C C . PRO A 1 154 ? -10.376 25.121 42.011 1.00 51.81 154 PRO A C 1
ATOM 1178 O O . PRO A 1 154 ? -11.412 24.461 41.925 1.00 51.81 154 PRO A O 1
ATOM 1181 N N . GLU A 1 155 ? -9.226 24.614 42.452 1.00 56.59 155 GLU A N 1
ATOM 1182 C CA . GLU A 1 155 ? -9.050 23.273 43.011 1.00 56.59 155 GLU A CA 1
ATOM 1183 C C . GLU A 1 155 ? -9.813 23.164 44.344 1.00 56.59 155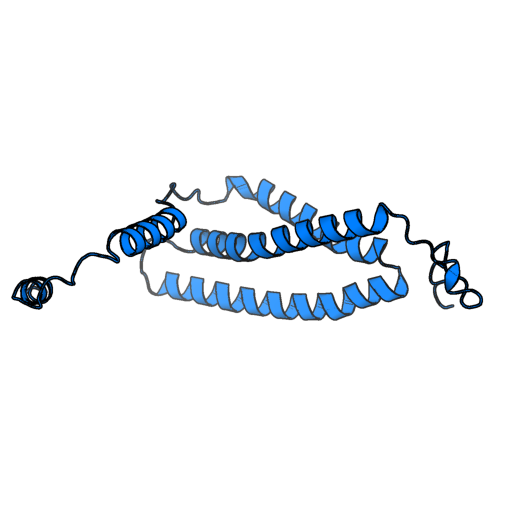 GLU A C 1
ATOM 1185 O O . GLU A 1 155 ? -9.242 23.118 45.428 1.00 56.59 155 GLU A O 1
ATOM 1190 N N . THR A 1 156 ? -11.141 23.213 44.291 1.00 54.72 156 THR A N 1
ATOM 1191 C CA . THR A 1 156 ? -12.006 23.171 45.463 1.00 54.72 156 THR A CA 1
ATOM 1192 C C . THR A 1 156 ? -12.981 22.021 45.315 1.00 54.72 156 THR A C 1
ATOM 1194 O O . THR A 1 156 ? -13.925 22.088 44.535 1.00 54.72 156 THR A O 1
ATOM 1197 N N . ALA A 1 157 ? -12.714 20.975 46.100 1.00 54.00 157 ALA A N 1
ATOM 1198 C CA . ALA A 1 157 ? -13.609 19.912 46.566 1.00 54.00 157 ALA A CA 1
ATOM 1199 C C . ALA A 1 157 ? -14.319 18.999 45.539 1.00 54.00 157 ALA A C 1
ATOM 1201 O O . ALA A 1 157 ? -14.662 17.873 45.901 1.00 54.00 157 ALA A O 1
ATOM 1202 N N . GLU A 1 158 ? -14.507 19.396 44.279 1.00 49.66 158 GLU A N 1
ATOM 1203 C CA . GLU A 1 158 ? -15.244 18.579 43.299 1.00 49.66 158 GLU A CA 1
ATOM 1204 C C . GLU A 1 158 ? -14.370 17.507 42.625 1.00 49.66 158 GLU A C 1
ATOM 1206 O O . GLU A 1 158 ? -14.857 16.418 42.318 1.00 49.66 158 GLU A O 1
ATOM 1211 N N . ALA A 1 159 ? -13.056 17.738 42.494 1.00 49.91 159 ALA A N 1
ATOM 1212 C CA . ALA A 1 159 ? -12.106 16.729 42.005 1.00 49.91 159 ALA A CA 1
ATOM 1213 C C . ALA A 1 159 ? -11.989 15.521 42.959 1.00 49.91 159 ALA A C 1
ATOM 1215 O O . ALA A 1 159 ? -11.787 14.386 42.521 1.00 49.91 159 ALA A O 1
ATOM 1216 N N . SER A 1 160 ? -12.211 15.741 44.258 1.00 49.16 160 SER A N 1
ATOM 1217 C CA . SER A 1 160 ? -12.257 14.695 45.285 1.00 49.16 160 SER A CA 1
ATOM 1218 C C . SER A 1 160 ? -13.463 13.762 45.119 1.00 49.16 160 SER A C 1
ATOM 1220 O O . SER A 1 160 ? -13.411 12.605 45.536 1.00 49.16 160 SER A O 1
ATOM 1222 N N . CYS A 1 161 ? -14.552 14.241 44.504 1.00 47.56 161 CYS A N 1
ATOM 1223 C CA . CYS A 1 161 ? -15.801 13.488 44.378 1.00 47.56 161 CYS A CA 1
ATOM 1224 C C . CYS A 1 161 ? -15.757 12.460 43.231 1.00 47.56 161 CYS A C 1
ATOM 1226 O O . CYS A 1 161 ? -16.403 11.416 43.308 1.00 47.56 161 CYS A O 1
ATOM 1228 N N . PHE A 1 162 ? -14.932 12.692 42.203 1.00 50.75 162 PHE A N 1
ATOM 1229 C CA . PHE A 1 162 ? -14.759 11.742 41.095 1.00 50.75 162 PHE A CA 1
ATOM 1230 C C . PHE A 1 162 ? -13.809 10.581 41.417 1.00 50.75 162 PHE A C 1
ATOM 1232 O O . PHE A 1 162 ? -13.892 9.536 40.775 1.00 50.75 162 PHE A O 1
ATOM 1239 N N . HIS A 1 163 ? -12.955 10.716 42.437 1.00 49.88 163 HIS A N 1
ATOM 1240 C CA . HIS A 1 163 ? -12.045 9.647 42.864 1.00 49.88 163 HIS A CA 1
ATOM 1241 C C . HIS A 1 163 ? -12.638 8.681 43.903 1.00 49.88 163 HIS A C 1
ATOM 1243 O O . HIS A 1 163 ? -11.994 7.685 44.226 1.00 49.88 163 HIS A O 1
ATOM 1249 N N . ASN A 1 164 ? -13.860 8.918 44.400 1.00 47.62 164 ASN A N 1
ATOM 1250 C CA . ASN A 1 164 ? -14.468 8.113 45.468 1.00 47.62 164 ASN A CA 1
ATOM 1251 C C . ASN A 1 164 ? -15.766 7.409 45.032 1.00 47.62 164 ASN A C 1
ATOM 1253 O O . ASN A 1 164 ? -16.774 7.395 45.735 1.00 47.62 164 ASN A O 1
ATOM 1257 N N . LYS A 1 165 ? -15.748 6.826 43.829 1.00 47.50 165 LYS A N 1
ATOM 1258 C CA . LYS A 1 165 ? -16.709 5.791 43.414 1.00 47.50 165 LYS A CA 1
ATOM 1259 C C . LYS A 1 165 ? -15.991 4.616 42.741 1.00 47.50 165 LYS A C 1
ATOM 1261 O O . LYS A 1 165 ? -16.330 4.201 41.639 1.00 47.50 165 LYS A O 1
ATOM 1266 N N . ALA A 1 166 ? -14.992 4.067 43.428 1.00 41.50 166 ALA A N 1
ATOM 1267 C CA . ALA A 1 166 ? -14.648 2.656 43.294 1.00 41.50 166 ALA A CA 1
ATOM 1268 C C . ALA A 1 166 ? -15.276 1.950 44.501 1.00 41.50 166 ALA A C 1
ATOM 1270 O O . ALA A 1 166 ? -14.917 2.228 45.642 1.00 41.50 166 ALA A O 1
ATOM 1271 N N . GLY A 1 167 ? -16.306 1.152 44.226 1.00 41.91 167 GLY A N 1
ATOM 1272 C CA . GLY A 1 167 ? -17.122 0.474 45.222 1.00 41.91 167 GLY A CA 1
ATOM 1273 C C . GLY A 1 167 ? -16.328 -0.500 46.087 1.00 41.91 167 GLY A C 1
ATOM 1274 O O . GLY A 1 167 ? -15.454 -1.220 45.602 1.00 41.91 167 GLY A O 1
ATOM 1275 N N . SER A 1 168 ? -16.699 -0.480 47.368 1.00 35.59 168 SER A N 1
ATOM 1276 C CA . SER A 1 168 ? -16.846 -1.672 48.202 1.00 35.59 168 SER A CA 1
ATOM 1277 C C . SER A 1 168 ? -17.767 -2.707 47.558 1.00 35.59 168 SER A C 1
ATOM 1279 O O . SER A 1 168 ? -18.601 -2.322 46.706 1.00 35.59 168 SER A O 1
#

Foldseek 3Di:
DADDPPPDPFDDVVCNPRRDDDPPPVVVVVVVVVVVCVCVVPPVVVVLVQVLVQLDDVDPDPVSVVVSVVVVVVVVVVVVVVVVCLVPPLVVCCRRVHDVRSVVVVVVVVVVVVVVVVVCVVVGDDDDDDDDVVVVVVVVVVVCVVCVPPDDDPPPDPVVVVVPPPDD

Sequence (168 aa):
ILPVYKKTPGCDPANPSACTMLTCQLPLLFTSFLLMSLGAGGIRPCALAFGADQLDKRDNSTKNVRRLQTFFNWYYTVLGISLVVAVLVIVYIQDHMGWVVGFSVPVVLMLAALMLFLAGSPLYLKAEAGRSVLVGIVQVLVASYKNRREVLPPETAEASCFHNKAGS

Radius of gyration: 26.73 Å; chains: 1; bounding box: 48×49×76 Å

InterPro domains:
  IPR000109 Proton-dependent oligopeptide transporter family [PF00854] (24-150)
  IPR036259 MFS transporter superfamily [G3DSA:1.20.1250.20] (1-167)
  IPR036259 MFS transporter superfamily [SSF103473] (18-122)